Protein AF-A0A7C5FDB7-F1 (afdb_monomer_lite)

pLDDT: mean 92.1, std 6.21, range [68.38, 98.56]

Secondary structure (DSSP, 8-state):
-HHHHHHHHHSPTT-EEEEEES-HHHHHHHHHHHHTSSS-EEEEEES---SS--HHHHHHHHTT---EEEEEE--SPPP--------PPPP--SS-----SS-EE-SS-EEEEEEEEE-SSSSEEEEEEEEE-SSSEEEEEEEEESS-EEEESSPPPS-HHHHHHHHHHHHHHH-

Foldseek 3Di:
DVVVVVVLLVDAAFDKDKDKDLDPVVVVVVVVVQVPDPDKDKDKDKPDDDPDDDPVVVVCVVVVTIMMMMIIGNHDGHPDDPDDFDQFAFAFDLPDQQADQDWADDDFKIKHWDDKAADPVFRWIKIWIWMFGPVDIDIWIWIHHPPGIDTPPHGDDPDPRVSVRSVVVNVSRHD

Sequence (175 aa):
TAFVTQALRALKKGGKLELRTDSDNYYVYALEVFSSLLKAEFTVSKNSYIEVISKYEERWRRMEKDIYTLSLYSLEESKEERIELNFDLDKISLEDIKVPRESIVKSDFFVHFGKRFKSDSKKGFVVECSFGSFTMPEKKIIVANEEKCYYLPSKPVKTRVNQKAHNLIKEVLNG

Radius of gyration: 22.25 Å; chains: 1; bounding box: 53×33×60 Å

Structure (mmCIF, N/CA/C/O backbone):
data_AF-A0A7C5FDB7-F1
#
_entry.id   AF-A0A7C5FDB7-F1
#
loop_
_atom_site.group_PDB
_atom_site.id
_atom_site.type_symbol
_atom_site.label_atom_id
_atom_site.label_alt_id
_atom_site.label_comp_id
_atom_site.label_asym_id
_atom_site.label_entity_id
_atom_site.label_seq_id
_atom_site.pdbx_PDB_ins_code
_atom_site.Cartn_x
_atom_site.Cartn_y
_atom_site.Cartn_z
_atom_site.occupancy
_atom_site.B_iso_or_equiv
_atom_site.auth_seq_id
_atom_site.auth_comp_id
_atom_site.auth_asym_id
_atom_site.auth_atom_id
_atom_site.pdbx_PDB_model_num
ATOM 1 N N . THR A 1 1 ? -1.801 -3.605 -12.343 1.00 70.81 1 THR A N 1
ATOM 2 C CA . THR A 1 1 ? -1.561 -2.247 -12.891 1.00 70.81 1 THR A CA 1
ATOM 3 C C . THR A 1 1 ? -1.696 -1.118 -11.870 1.00 70.81 1 THR A C 1
ATOM 5 O O . THR A 1 1 ? -0.969 -0.145 -12.010 1.00 70.81 1 THR A O 1
ATOM 8 N N . ALA A 1 2 ? -2.538 -1.224 -10.826 1.00 80.12 2 ALA A N 1
ATOM 9 C CA . ALA A 1 2 ? -2.814 -0.131 -9.872 1.00 80.12 2 ALA A CA 1
ATOM 10 C C . ALA A 1 2 ? -1.575 0.620 -9.332 1.00 80.12 2 ALA A C 1
ATOM 12 O O . ALA A 1 2 ? -1.574 1.849 -9.305 1.00 80.12 2 ALA A O 1
ATOM 13 N N . PHE A 1 3 ? -0.514 -0.102 -8.949 1.00 86.56 3 PHE A N 1
ATOM 14 C CA . PHE A 1 3 ? 0.745 0.509 -8.508 1.00 86.56 3 PHE A CA 1
ATOM 15 C C . PHE A 1 3 ? 1.378 1.393 -9.591 1.00 86.56 3 PHE A C 1
ATOM 17 O O . PHE A 1 3 ? 1.672 2.556 -9.337 1.00 86.56 3 PHE A O 1
ATOM 24 N N . VAL A 1 4 ? 1.539 0.864 -10.808 1.00 91.19 4 VAL A N 1
ATOM 25 C CA . VAL A 1 4 ? 2.170 1.576 -11.929 1.00 91.19 4 VAL A CA 1
ATOM 26 C C . VAL A 1 4 ? 1.384 2.836 -12.284 1.00 91.19 4 VAL A C 1
ATOM 28 O O . VAL A 1 4 ? 1.973 3.898 -12.452 1.00 91.19 4 VAL A O 1
ATOM 31 N N . THR A 1 5 ? 0.051 2.761 -12.292 1.00 87.88 5 THR A N 1
ATOM 32 C CA . THR A 1 5 ? -0.807 3.935 -12.501 1.00 87.88 5 THR A CA 1
ATOM 33 C C . THR A 1 5 ? -0.565 5.019 -11.447 1.00 87.88 5 THR A C 1
ATOM 35 O O . THR A 1 5 ? -0.460 6.195 -11.788 1.00 87.88 5 THR A O 1
ATOM 38 N N . GLN A 1 6 ? -0.445 4.649 -10.168 1.00 86.56 6 GLN A N 1
ATOM 39 C CA . GLN A 1 6 ? -0.162 5.615 -9.101 1.00 86.56 6 GLN A CA 1
ATOM 40 C C . GLN A 1 6 ? 1.263 6.173 -9.165 1.00 86.56 6 GLN A C 1
ATOM 42 O O . GLN A 1 6 ? 1.453 7.354 -8.880 1.00 86.56 6 GLN A O 1
ATOM 47 N N . ALA A 1 7 ? 2.242 5.361 -9.570 1.00 91.12 7 ALA A N 1
ATOM 48 C CA . ALA A 1 7 ? 3.615 5.805 -9.770 1.00 91.12 7 ALA A CA 1
ATOM 49 C C . ALA A 1 7 ? 3.702 6.850 -10.892 1.00 91.12 7 ALA A C 1
ATOM 51 O O . ALA A 1 7 ? 4.239 7.930 -10.670 1.00 91.12 7 ALA A O 1
ATOM 52 N N . LEU A 1 8 ? 3.097 6.583 -12.056 1.00 91.44 8 LEU A N 1
ATOM 53 C CA . LEU A 1 8 ? 3.051 7.546 -13.162 1.00 91.44 8 LEU A CA 1
ATOM 54 C C . LEU A 1 8 ? 2.318 8.833 -12.782 1.00 91.44 8 LEU A C 1
ATOM 56 O O . LEU A 1 8 ? 2.779 9.914 -13.135 1.00 91.44 8 LEU A O 1
ATOM 60 N N . ARG A 1 9 ? 1.235 8.730 -11.998 1.00 88.50 9 ARG A N 1
ATOM 61 C CA . ARG A 1 9 ? 0.509 9.901 -11.484 1.00 88.50 9 ARG A CA 1
ATOM 62 C C . ARG A 1 9 ? 1.382 10.807 -10.611 1.00 88.50 9 ARG A C 1
ATOM 64 O O . ARG A 1 9 ? 1.216 12.020 -10.627 1.00 88.50 9 ARG A O 1
ATOM 71 N N . ALA A 1 10 ? 2.272 10.221 -9.811 1.00 89.12 10 ALA A N 1
ATOM 72 C CA . ALA A 1 10 ? 3.156 10.967 -8.916 1.00 89.12 10 ALA A CA 1
ATOM 73 C C . ALA A 1 10 ? 4.352 11.608 -9.644 1.00 89.12 10 ALA A C 1
ATOM 75 O O . ALA A 1 10 ? 4.991 12.511 -9.103 1.00 89.12 10 ALA A O 1
ATOM 76 N N . LEU A 1 11 ? 4.672 11.138 -10.851 1.00 91.50 11 LEU A N 1
ATOM 77 C CA . LEU A 1 11 ? 5.760 11.663 -11.665 1.00 91.50 11 LEU A CA 1
ATOM 78 C C . LEU A 1 11 ? 5.294 12.883 -12.466 1.00 91.50 11 LEU A C 1
ATOM 80 O O . LEU A 1 11 ? 4.198 12.911 -13.022 1.00 91.50 11 LEU A O 1
ATOM 84 N N . LYS A 1 12 ? 6.176 13.880 -12.589 1.00 92.44 12 LYS A N 1
ATOM 85 C CA . LYS A 1 12 ? 6.015 14.948 -13.585 1.00 92.44 12 LYS A CA 1
ATOM 86 C C . LYS A 1 12 ? 6.054 14.347 -14.993 1.00 92.44 12 LYS A C 1
ATOM 88 O O . LYS A 1 12 ? 6.664 13.295 -15.194 1.00 92.44 12 LYS A O 1
ATOM 93 N N . LYS A 1 13 ? 5.488 15.054 -15.974 1.00 93.81 13 LYS A N 1
ATOM 94 C CA . LYS A 1 13 ? 5.634 14.693 -17.390 1.00 93.81 13 LYS A CA 1
ATOM 95 C C . LYS A 1 13 ? 7.122 14.533 -17.747 1.00 93.81 13 LYS A C 1
ATOM 97 O O . LYS A 1 13 ? 7.936 15.388 -17.405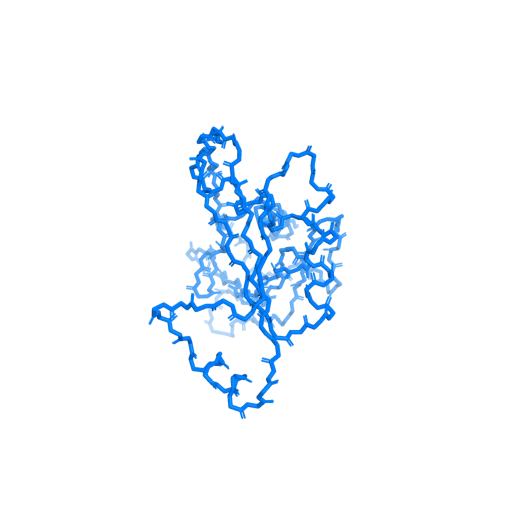 1.00 93.81 13 LYS A O 1
ATOM 102 N N . GLY A 1 14 ? 7.468 13.427 -18.397 1.00 94.12 14 GLY A N 1
ATOM 103 C CA . GLY A 1 14 ? 8.835 13.011 -18.729 1.00 94.12 14 GLY A CA 1
ATOM 104 C C . GLY A 1 14 ? 9.598 12.316 -17.592 1.00 94.12 14 GLY A C 1
ATOM 105 O O . GLY A 1 14 ? 10.665 11.756 -17.830 1.00 94.12 14 GLY A O 1
ATOM 106 N N . GLY A 1 15 ? 9.073 12.313 -16.362 1.00 95.00 15 GLY A N 1
ATOM 107 C CA . GLY A 1 15 ? 9.645 11.545 -15.256 1.00 95.00 15 GLY A CA 1
ATOM 108 C C . GLY A 1 15 ? 9.552 10.041 -15.515 1.00 95.00 15 GLY A C 1
ATOM 109 O O . GLY A 1 15 ? 8.630 9.587 -16.192 1.00 95.00 15 GLY A O 1
ATOM 110 N N . LYS A 1 16 ? 10.489 9.260 -14.964 1.00 95.44 16 LYS A N 1
ATOM 111 C CA . LYS A 1 16 ? 10.555 7.810 -15.187 1.00 95.44 16 LYS A CA 1
ATOM 112 C C . LYS A 1 16 ? 10.364 6.992 -13.914 1.00 95.44 16 LYS A C 1
ATOM 114 O O . LYS A 1 16 ? 10.872 7.348 -12.851 1.00 95.44 16 LYS A O 1
ATOM 119 N N . LEU A 1 17 ? 9.679 5.864 -14.058 1.00 96.00 17 LEU A N 1
ATOM 120 C CA . LEU A 1 17 ? 9.703 4.742 -13.131 1.00 96.00 17 LEU A CA 1
ATOM 121 C C . LEU A 1 17 ? 10.708 3.720 -13.669 1.00 96.00 17 LEU A C 1
ATOM 123 O O . LEU A 1 17 ? 10.505 3.176 -14.752 1.00 96.00 17 LEU A O 1
ATOM 127 N N . GLU A 1 18 ? 11.776 3.456 -12.920 1.00 95.38 18 GLU A N 1
ATOM 128 C CA . GLU A 1 18 ? 12.797 2.479 -13.303 1.00 95.38 18 GLU A CA 1
ATOM 129 C C . GLU A 1 18 ? 12.680 1.210 -12.454 1.00 95.38 18 GLU A C 1
ATOM 131 O O . GLU A 1 18 ? 12.697 1.259 -11.223 1.00 95.38 18 GLU A O 1
ATOM 136 N N . LEU A 1 19 ? 12.562 0.068 -13.128 1.00 94.75 19 LEU A N 1
ATOM 137 C CA . LEU A 1 19 ? 12.592 -1.267 -12.548 1.00 94.75 19 LEU A CA 1
ATOM 138 C C . LEU A 1 19 ? 13.876 -1.968 -12.987 1.00 94.75 19 LEU A C 1
ATOM 140 O O . LEU A 1 19 ? 14.196 -2.001 -14.174 1.00 94.75 19 LEU A O 1
ATOM 144 N N . ARG A 1 20 ? 14.578 -2.580 -12.033 1.00 94.31 20 ARG A N 1
ATOM 145 C CA . ARG A 1 20 ? 15.756 -3.413 -12.289 1.00 94.31 20 ARG A CA 1
ATOM 146 C C . ARG A 1 20 ? 15.565 -4.777 -11.640 1.00 94.31 20 ARG A C 1
ATOM 148 O O . ARG A 1 20 ? 15.175 -4.844 -10.475 1.00 94.31 20 ARG A O 1
ATOM 155 N N . THR A 1 21 ? 15.794 -5.858 -12.381 1.00 95.25 21 THR A N 1
ATOM 156 C CA . THR A 1 21 ? 15.575 -7.225 -11.883 1.00 95.25 21 THR A CA 1
ATOM 157 C C . THR A 1 21 ? 16.513 -8.239 -12.532 1.00 95.25 21 THR A C 1
ATOM 159 O O . THR A 1 21 ? 16.830 -8.119 -13.711 1.00 95.25 21 THR A O 1
ATOM 162 N N . ASP A 1 22 ? 16.934 -9.244 -11.762 1.00 95.06 22 ASP A N 1
ATOM 163 C CA . ASP A 1 22 ? 17.663 -10.433 -12.223 1.00 95.06 22 ASP A CA 1
ATOM 164 C C . ASP A 1 22 ? 16.741 -11.636 -12.513 1.00 95.06 22 ASP A C 1
ATOM 166 O O . ASP A 1 22 ? 17.214 -12.750 -12.728 1.00 95.06 22 ASP A O 1
ATOM 170 N N . SER A 1 23 ? 15.419 -11.444 -12.445 1.00 96.62 23 SER A N 1
ATOM 171 C CA . SER A 1 23 ? 14.423 -12.503 -12.620 1.00 96.62 23 SER A CA 1
ATOM 172 C C . SER A 1 23 ? 13.748 -12.405 -13.982 1.00 96.62 23 SER A C 1
ATOM 174 O O . SER A 1 23 ? 13.030 -11.440 -14.244 1.00 96.62 23 SER A O 1
ATOM 176 N N . ASP A 1 24 ? 13.887 -13.449 -14.803 1.00 96.38 24 ASP A N 1
ATOM 177 C CA . ASP A 1 24 ? 13.212 -13.539 -16.105 1.00 96.38 24 ASP A CA 1
ATOM 178 C C . ASP A 1 24 ? 11.684 -13.479 -15.962 1.00 96.38 24 ASP A C 1
ATOM 180 O O . ASP A 1 24 ? 11.017 -12.735 -16.675 1.00 96.38 24 ASP A O 1
ATOM 184 N N . ASN A 1 25 ? 11.122 -14.194 -14.981 1.00 97.44 25 ASN A N 1
ATOM 185 C CA . ASN A 1 25 ? 9.680 -14.178 -14.718 1.00 97.44 25 ASN A CA 1
ATOM 186 C C . ASN A 1 25 ? 9.186 -12.771 -14.378 1.00 97.44 25 ASN A C 1
ATOM 188 O O . ASN A 1 25 ? 8.132 -12.348 -14.855 1.00 97.44 25 ASN A O 1
ATOM 192 N N . TYR A 1 26 ? 9.939 -12.036 -13.554 1.00 96.06 26 TYR A N 1
ATOM 193 C CA . TYR A 1 26 ? 9.526 -10.691 -13.175 1.00 96.06 26 TYR A CA 1
ATOM 194 C C . TYR A 1 26 ? 9.728 -9.688 -14.312 1.00 96.06 26 TYR A C 1
ATOM 196 O O . TYR A 1 26 ? 8.913 -8.784 -14.478 1.00 96.06 26 TYR A O 1
ATOM 204 N N . TYR A 1 27 ? 10.760 -9.889 -15.133 1.00 97.44 27 TYR A N 1
ATOM 205 C CA . TYR A 1 27 ? 10.973 -9.146 -16.368 1.00 97.44 27 TYR A CA 1
ATOM 206 C C . TYR A 1 27 ? 9.802 -9.317 -17.348 1.00 97.44 27 TYR A C 1
ATOM 208 O O . TYR A 1 27 ? 9.223 -8.316 -17.772 1.00 97.44 27 TYR A O 1
ATOM 216 N N . VAL A 1 28 ? 9.398 -10.557 -17.648 1.00 97.56 28 VAL A N 1
ATOM 217 C CA . VAL A 1 28 ? 8.262 -10.850 -18.542 1.00 97.56 28 VAL A CA 1
ATOM 218 C C . VAL A 1 28 ? 6.969 -10.252 -17.993 1.00 97.56 28 VAL A C 1
ATOM 220 O O . VAL A 1 28 ? 6.279 -9.521 -18.700 1.00 97.56 28 VAL A O 1
ATOM 223 N N . TYR A 1 29 ? 6.686 -10.464 -16.707 1.00 96.62 29 TYR A N 1
ATOM 224 C CA . TYR A 1 29 ? 5.518 -9.870 -16.059 1.00 96.62 29 TYR A CA 1
ATOM 225 C C . TYR A 1 29 ? 5.518 -8.335 -16.149 1.00 96.62 29 TYR A C 1
ATOM 227 O O . TYR A 1 29 ? 4.486 -7.718 -16.411 1.00 96.62 29 TYR A O 1
ATOM 235 N N . ALA A 1 30 ? 6.670 -7.687 -15.956 1.00 96.25 30 ALA A N 1
ATOM 236 C CA . ALA A 1 30 ? 6.768 -6.236 -16.062 1.00 96.25 30 ALA A CA 1
ATOM 237 C C . ALA A 1 30 ? 6.485 -5.738 -17.488 1.00 96.25 30 ALA A C 1
ATOM 239 O O . ALA A 1 30 ? 5.780 -4.739 -17.643 1.00 96.25 30 ALA A O 1
ATOM 240 N N . LEU A 1 31 ? 6.968 -6.446 -18.517 1.00 96.31 31 LEU A N 1
ATOM 241 C CA . LEU A 1 31 ? 6.648 -6.140 -19.914 1.00 96.31 31 LEU A CA 1
ATOM 242 C C . LEU A 1 31 ? 5.148 -6.232 -20.188 1.00 96.31 31 LEU A C 1
ATOM 244 O O . LEU A 1 31 ? 4.596 -5.330 -20.818 1.00 96.31 31 LEU A O 1
ATOM 248 N N . GLU A 1 32 ? 4.481 -7.276 -19.697 1.00 96.06 32 GLU A N 1
ATOM 249 C CA . GLU A 1 32 ? 3.029 -7.436 -19.833 1.00 96.06 32 GLU A CA 1
ATOM 250 C C . GLU A 1 32 ? 2.286 -6.278 -19.161 1.00 96.06 32 GLU A C 1
ATOM 252 O O . GLU A 1 32 ? 1.424 -5.640 -19.771 1.00 96.06 32 GLU A O 1
ATOM 257 N N . VAL A 1 33 ? 2.664 -5.942 -17.923 1.00 95.31 33 VAL A N 1
ATOM 258 C CA . VAL A 1 33 ? 2.057 -4.828 -17.187 1.00 95.31 33 VAL A CA 1
ATOM 259 C C . VAL A 1 33 ? 2.254 -3.510 -17.932 1.00 95.31 33 VAL A C 1
ATOM 261 O O . VAL A 1 33 ? 1.285 -2.765 -18.073 1.00 95.31 33 VAL A O 1
ATOM 264 N N . PHE A 1 34 ? 3.462 -3.209 -18.411 1.00 95.25 34 PHE A N 1
ATOM 265 C CA . PHE A 1 34 ? 3.754 -1.948 -19.102 1.00 95.25 34 PHE A CA 1
ATOM 266 C C . PHE A 1 34 ? 3.042 -1.868 -20.455 1.00 95.25 34 PHE A C 1
ATOM 268 O O . PHE A 1 34 ? 2.462 -0.832 -20.772 1.00 95.25 34 PHE A O 1
ATOM 275 N N . SER A 1 35 ? 2.998 -2.972 -21.202 1.00 94.25 35 SER A N 1
ATOM 276 C CA . SER A 1 35 ? 2.317 -3.057 -22.501 1.00 94.25 35 SER A CA 1
ATOM 277 C C . SER A 1 35 ? 0.792 -2.995 -22.378 1.00 94.25 35 SER A C 1
ATOM 279 O O . SER A 1 35 ? 0.115 -2.609 -23.324 1.00 94.25 35 SER A O 1
ATOM 281 N N . SER A 1 36 ? 0.235 -3.350 -21.215 1.00 93.44 36 SER A N 1
ATOM 282 C CA . SER A 1 36 ? -1.213 -3.283 -20.961 1.00 93.44 36 SER A CA 1
ATOM 283 C C . SER A 1 36 ? -1.741 -1.870 -20.671 1.00 93.44 36 SER A C 1
ATOM 285 O O . SER A 1 36 ? -2.954 -1.666 -20.575 1.00 93.44 36 SER A O 1
ATOM 287 N N . LEU A 1 37 ? -0.856 -0.891 -20.469 1.00 90.81 37 LEU A N 1
ATOM 288 C CA . LEU A 1 37 ? -1.250 0.484 -20.178 1.00 90.81 37 LEU A CA 1
ATOM 289 C C . LEU A 1 37 ? -1.790 1.168 -21.437 1.00 90.81 37 LEU A C 1
ATOM 291 O O . LEU A 1 37 ? -1.209 1.067 -22.511 1.00 90.81 37 LEU A O 1
ATOM 295 N N . LEU A 1 38 ? -2.859 1.953 -21.282 1.00 87.62 38 LEU A N 1
ATOM 296 C CA . LEU A 1 38 ? -3.478 2.682 -22.397 1.00 87.62 38 LEU A CA 1
ATOM 297 C C . LEU A 1 38 ? -2.509 3.660 -23.087 1.00 87.62 38 LEU A C 1
ATOM 299 O O . LEU A 1 38 ? -2.597 3.877 -24.292 1.00 87.62 38 LEU A O 1
ATOM 303 N N . LYS A 1 39 ? -1.612 4.274 -22.309 1.00 87.06 39 LYS A N 1
ATOM 304 C CA . LYS A 1 39 ? -0.547 5.159 -22.782 1.00 87.06 39 LYS A CA 1
ATOM 305 C C . LYS A 1 39 ? 0.743 4.752 -22.096 1.00 87.06 39 LYS A C 1
ATOM 307 O O . LYS A 1 39 ? 0.832 4.826 -20.870 1.00 87.06 39 LYS A O 1
ATOM 312 N N . ALA A 1 40 ? 1.723 4.331 -22.880 1.00 87.50 40 ALA A N 1
ATOM 313 C CA . ALA A 1 40 ? 3.021 3.942 -22.368 1.00 87.50 40 ALA A CA 1
ATOM 314 C C . ALA A 1 40 ? 4.113 4.255 -23.380 1.00 87.50 40 ALA A C 1
ATOM 316 O O . ALA A 1 40 ? 3.993 3.958 -24.565 1.00 87.50 40 ALA A O 1
ATOM 317 N N . GLU A 1 41 ? 5.199 4.807 -22.866 1.00 95.56 41 GLU A N 1
ATOM 318 C CA . GLU A 1 41 ? 6.499 4.805 -23.512 1.00 95.56 41 GLU A CA 1
ATOM 319 C C . GLU A 1 41 ? 7.445 4.173 -22.505 1.00 95.56 41 GLU A C 1
ATOM 321 O O . GLU A 1 41 ? 7.500 4.604 -21.349 1.00 95.56 41 GLU A O 1
ATOM 326 N N . PHE A 1 42 ? 8.145 3.118 -22.903 1.00 96.94 42 PHE A N 1
ATOM 327 C CA . PHE A 1 42 ? 9.140 2.497 -22.049 1.00 96.94 42 PHE A CA 1
ATOM 328 C C . PHE A 1 42 ? 10.323 1.989 -22.856 1.00 96.94 42 PHE A C 1
ATOM 330 O O . PHE A 1 42 ? 10.197 1.622 -24.023 1.00 96.94 42 PHE A O 1
ATOM 337 N N . THR A 1 43 ? 11.479 1.956 -22.209 1.00 97.50 43 THR A N 1
ATOM 338 C CA . THR A 1 43 ? 12.702 1.376 -22.754 1.00 97.50 43 THR A CA 1
ATOM 339 C C . THR A 1 43 ? 13.097 0.155 -21.948 1.00 97.50 43 THR A C 1
ATOM 341 O O . THR A 1 43 ? 12.779 0.029 -20.761 1.00 97.50 43 THR A O 1
ATOM 344 N N . VAL A 1 44 ? 13.791 -0.758 -22.616 1.00 97.19 44 VAL A N 1
ATOM 345 C CA . VAL A 1 44 ? 14.318 -1.973 -22.013 1.00 97.19 44 VAL A CA 1
ATOM 346 C C . VAL A 1 44 ? 15.780 -2.087 -22.386 1.00 97.19 44 VAL A C 1
ATOM 348 O O . VAL A 1 44 ? 16.147 -1.922 -23.549 1.00 97.19 44 VAL A O 1
ATOM 351 N N . SER A 1 45 ? 16.612 -2.401 -21.407 1.00 96.19 45 SER A N 1
ATOM 352 C CA . SER A 1 45 ? 18.007 -2.725 -21.640 1.00 96.19 45 SER A CA 1
ATOM 353 C C . SER A 1 45 ? 18.445 -3.877 -20.746 1.00 96.19 45 SER A C 1
ATOM 355 O O . SER A 1 45 ? 17.861 -4.144 -19.694 1.00 96.19 45 SER A O 1
ATOM 357 N N . LYS A 1 46 ? 19.476 -4.592 -21.185 1.00 95.25 46 LYS A N 1
ATOM 358 C CA . LYS A 1 46 ? 20.025 -5.751 -20.489 1.00 95.25 46 LYS A CA 1
ATOM 359 C C . LYS A 1 46 ? 21.490 -5.489 -20.175 1.00 95.25 46 LYS A C 1
ATOM 361 O O . LYS A 1 46 ? 22.217 -4.989 -21.030 1.00 95.25 46 LYS A O 1
ATOM 366 N N . ASN A 1 47 ? 21.901 -5.798 -18.948 1.00 93.00 47 ASN A N 1
ATOM 367 C CA . ASN A 1 47 ? 23.280 -5.687 -18.464 1.00 93.00 47 ASN A CA 1
ATOM 368 C C . ASN A 1 47 ? 23.903 -4.292 -18.661 1.00 93.00 47 ASN A C 1
ATOM 370 O O . ASN A 1 47 ? 25.114 -4.152 -18.817 1.00 93.00 47 ASN A O 1
ATOM 374 N N . SER A 1 48 ? 23.078 -3.239 -18.639 1.00 88.75 48 SER A N 1
ATOM 375 C CA . SER A 1 48 ? 23.555 -1.864 -18.788 1.00 88.75 48 SER A CA 1
ATOM 376 C C . SER A 1 48 ? 24.354 -1.402 -17.575 1.00 88.75 48 SER A C 1
ATOM 378 O O . SER A 1 48 ? 24.011 -1.696 -16.422 1.00 88.75 48 SER A O 1
ATOM 380 N N . TYR A 1 49 ? 25.407 -0.635 -17.853 1.00 85.56 49 TYR A N 1
ATOM 381 C CA . TYR A 1 49 ? 26.196 0.031 -16.830 1.00 85.56 49 TYR A CA 1
ATOM 382 C C . TYR A 1 49 ? 25.374 1.113 -16.122 1.00 85.56 49 TYR A C 1
ATOM 384 O O . TYR A 1 49 ? 24.615 1.845 -16.755 1.00 85.56 49 TYR A O 1
ATOM 392 N N . ILE A 1 50 ? 25.570 1.217 -14.810 1.00 84.62 50 ILE A N 1
ATOM 393 C CA . ILE A 1 50 ? 25.087 2.316 -13.977 1.00 84.62 50 ILE A CA 1
ATOM 394 C C . ILE A 1 50 ? 26.216 2.715 -13.032 1.00 84.62 50 ILE A C 1
ATOM 396 O O . ILE A 1 50 ? 27.005 1.864 -12.618 1.00 84.62 50 ILE A O 1
ATOM 400 N N . GLU A 1 51 ? 26.283 4.001 -12.706 1.00 84.38 51 GLU A N 1
ATOM 401 C CA . GLU A 1 51 ? 27.325 4.563 -11.843 1.00 84.38 51 GLU A CA 1
ATOM 402 C C . GLU A 1 51 ? 27.171 4.116 -10.383 1.00 84.38 51 GLU A C 1
ATOM 404 O O . GLU A 1 51 ? 28.152 3.802 -9.716 1.00 84.38 51 GLU A O 1
ATOM 409 N N . VAL A 1 52 ? 25.927 4.019 -9.904 1.00 86.06 52 VAL A N 1
ATOM 410 C CA . VAL A 1 52 ? 25.607 3.598 -8.537 1.00 86.06 52 VAL A CA 1
ATOM 411 C C . VAL A 1 52 ? 24.946 2.228 -8.579 1.00 86.06 52 VAL A C 1
ATOM 413 O O . VAL A 1 52 ? 23.820 2.103 -9.049 1.00 86.06 52 VAL A O 1
ATOM 416 N N . ILE A 1 53 ? 25.638 1.205 -8.074 1.00 88.12 53 ILE A N 1
ATOM 417 C CA . ILE A 1 53 ? 25.129 -0.170 -7.996 1.00 88.12 53 ILE A CA 1
ATOM 418 C C . ILE A 1 53 ? 24.676 -0.515 -6.580 1.00 88.12 53 ILE A C 1
ATOM 420 O O . ILE A 1 53 ? 25.316 -0.149 -5.592 1.00 88.12 53 ILE A O 1
ATOM 424 N N . SER A 1 54 ? 23.579 -1.259 -6.468 1.00 88.38 54 SER A N 1
ATOM 425 C CA . SER A 1 54 ? 23.148 -1.796 -5.177 1.00 88.38 54 SER A CA 1
ATOM 426 C C . SER A 1 54 ? 23.980 -3.015 -4.756 1.00 88.38 54 SER A C 1
ATOM 428 O O . SER A 1 54 ? 24.524 -3.745 -5.587 1.00 88.38 54 SER A O 1
ATOM 430 N N . LYS A 1 55 ? 24.002 -3.313 -3.447 1.00 92.25 55 LYS A N 1
ATOM 431 C CA . LYS A 1 55 ? 24.594 -4.554 -2.904 1.00 92.25 55 LYS A CA 1
ATOM 432 C C . LYS A 1 55 ? 24.025 -5.815 -3.575 1.00 92.25 55 LYS A C 1
ATOM 434 O O . LYS A 1 55 ? 24.737 -6.802 -3.752 1.00 92.25 55 LYS A O 1
ATOM 439 N N . TYR A 1 56 ? 22.734 -5.801 -3.914 1.00 89.81 56 TYR A N 1
ATOM 440 C CA . TYR A 1 56 ? 22.078 -6.924 -4.584 1.00 89.81 56 TYR A CA 1
ATOM 441 C C . TYR A 1 56 ? 22.561 -7.078 -6.024 1.00 89.81 56 TYR A C 1
ATOM 443 O O . TYR A 1 56 ? 22.902 -8.185 -6.425 1.00 89.81 56 TYR A O 1
ATOM 451 N N . GLU A 1 57 ? 22.681 -5.983 -6.769 1.00 87.88 57 GLU A N 1
ATOM 452 C CA . GLU A 1 57 ? 23.184 -6.025 -8.143 1.00 87.88 57 GLU A CA 1
ATOM 453 C C . GLU A 1 57 ? 24.647 -6.434 -8.226 1.00 87.88 57 GLU A C 1
ATOM 455 O O . GLU A 1 57 ? 25.011 -7.202 -9.112 1.00 87.88 57 GLU A O 1
ATOM 460 N N . GLU A 1 58 ? 25.487 -5.980 -7.295 1.00 92.00 58 GLU A N 1
ATOM 461 C CA . GLU A 1 58 ? 26.871 -6.447 -7.221 1.00 92.00 58 GLU A CA 1
ATOM 462 C C . GLU A 1 58 ? 26.920 -7.973 -7.047 1.00 92.00 58 GLU A C 1
ATOM 464 O O . GLU A 1 58 ? 27.665 -8.667 -7.741 1.00 92.00 58 GLU A O 1
ATOM 469 N N . ARG A 1 59 ? 26.068 -8.518 -6.170 1.00 92.50 59 ARG A N 1
ATOM 470 C CA . ARG A 1 59 ? 25.928 -9.965 -5.989 1.00 92.50 59 ARG A CA 1
ATOM 471 C C . ARG A 1 59 ? 25.440 -10.655 -7.264 1.00 92.50 59 ARG A C 1
ATOM 473 O O . ARG A 1 59 ? 26.005 -11.681 -7.625 1.00 92.50 59 ARG A O 1
ATOM 480 N N . TRP A 1 60 ? 24.419 -10.125 -7.934 1.00 92.94 60 TRP A N 1
ATOM 481 C CA . TRP A 1 60 ? 23.895 -10.703 -9.177 1.00 92.94 60 TRP A CA 1
ATOM 482 C C . TRP A 1 60 ? 24.957 -10.742 -10.276 1.00 92.94 60 TRP A C 1
ATOM 484 O O . TRP A 1 60 ? 25.110 -11.773 -10.924 1.00 92.94 60 TRP A O 1
ATOM 494 N N . ARG A 1 61 ? 25.767 -9.684 -10.406 1.00 89.94 61 ARG A N 1
ATOM 495 C CA . ARG A 1 61 ? 26.900 -9.643 -11.343 1.00 89.94 61 ARG A CA 1
ATOM 496 C C . ARG A 1 61 ? 27.958 -10.698 -11.032 1.00 89.94 61 ARG A C 1
ATOM 498 O O . ARG A 1 61 ? 28.416 -11.369 -11.946 1.00 89.94 61 ARG A O 1
ATOM 505 N N . ARG A 1 62 ? 28.324 -10.885 -9.757 1.00 93.38 62 ARG A N 1
ATOM 506 C CA . ARG A 1 62 ? 29.263 -11.951 -9.341 1.00 93.38 62 ARG A CA 1
ATOM 507 C C . ARG A 1 62 ? 28.724 -13.357 -9.609 1.00 93.38 62 ARG A C 1
ATOM 509 O O . ARG A 1 62 ? 29.505 -14.284 -9.755 1.00 93.38 62 ARG A O 1
ATOM 516 N N . MET A 1 63 ? 27.403 -13.510 -9.628 1.00 94.06 63 MET A N 1
ATOM 517 C CA . MET A 1 63 ? 26.721 -14.751 -9.997 1.00 94.06 63 MET A CA 1
ATOM 518 C C . MET A 1 63 ? 26.517 -14.888 -11.512 1.00 94.06 63 MET A C 1
ATOM 520 O O . MET A 1 63 ? 25.801 -15.794 -11.926 1.00 94.06 63 MET A O 1
ATOM 524 N N . GLU A 1 64 ? 27.077 -13.971 -12.309 1.00 92.56 64 GLU A N 1
ATOM 525 C CA . GLU A 1 64 ? 26.939 -13.933 -13.769 1.00 92.56 64 GLU A CA 1
ATOM 526 C C . GLU A 1 64 ? 25.474 -13.932 -14.225 1.00 92.56 64 GLU A C 1
ATOM 528 O O . GLU A 1 64 ? 25.123 -14.440 -15.288 1.00 92.56 64 GLU A O 1
ATOM 533 N N . LYS A 1 65 ? 24.595 -13.352 -13.401 1.00 94.19 65 LYS A N 1
ATOM 534 C CA . LYS A 1 65 ? 23.191 -13.203 -13.753 1.00 94.19 65 LYS A CA 1
ATOM 535 C C . LYS A 1 65 ? 22.995 -12.053 -14.717 1.00 94.19 65 LYS A C 1
ATOM 537 O O . LYS A 1 65 ? 23.590 -10.982 -14.579 1.00 94.19 65 LYS A O 1
ATOM 542 N N . ASP A 1 66 ? 22.037 -12.261 -15.600 1.00 95.38 66 ASP A N 1
ATOM 543 C CA . ASP A 1 66 ? 21.465 -11.206 -16.405 1.00 95.38 66 ASP A CA 1
ATOM 544 C C . ASP A 1 66 ? 20.632 -10.248 -15.551 1.00 95.38 66 ASP A C 1
ATOM 546 O O . ASP A 1 66 ? 19.850 -10.668 -14.703 1.00 95.38 66 ASP A O 1
ATOM 550 N N . ILE A 1 67 ? 20.799 -8.947 -15.784 1.00 95.56 67 ILE A N 1
ATOM 551 C CA . ILE A 1 67 ? 20.054 -7.883 -15.111 1.00 95.56 67 ILE A CA 1
ATOM 552 C C . ILE A 1 67 ? 19.309 -7.075 -16.168 1.00 95.56 67 ILE A C 1
ATOM 554 O O . ILE A 1 67 ? 19.911 -6.408 -17.016 1.00 95.56 67 ILE A O 1
ATOM 558 N N . TYR A 1 68 ? 17.987 -7.095 -16.082 1.00 96.75 68 TYR A N 1
ATOM 559 C CA . TYR A 1 68 ? 17.090 -6.343 -16.946 1.00 96.75 68 TYR A CA 1
ATOM 560 C C . TYR A 1 68 ? 16.756 -5.001 -16.311 1.00 96.75 68 TYR A C 1
ATOM 562 O O . TYR A 1 68 ? 16.467 -4.916 -15.118 1.00 96.75 68 TYR A O 1
ATOM 570 N N . THR A 1 69 ? 16.776 -3.952 -17.122 1.00 96.38 69 THR A N 1
ATOM 571 C CA . THR A 1 69 ? 16.349 -2.601 -16.762 1.00 96.38 69 THR A CA 1
ATOM 572 C C . THR A 1 69 ? 15.155 -2.237 -17.622 1.00 96.38 69 THR A C 1
ATOM 574 O O . THR A 1 69 ? 15.245 -2.298 -18.846 1.00 96.38 69 THR A O 1
ATOM 577 N N . LEU A 1 70 ? 14.052 -1.843 -16.997 1.00 97.25 70 LEU A N 1
ATOM 578 C CA . LEU A 1 70 ? 12.862 -1.339 -17.670 1.00 97.25 70 LEU A CA 1
ATOM 579 C C . LEU A 1 70 ? 12.585 0.072 -17.154 1.00 97.25 70 LEU A C 1
ATOM 581 O O . LEU A 1 70 ? 12.432 0.266 -15.949 1.00 97.25 70 LEU A O 1
ATOM 585 N N . SER A 1 71 ? 12.523 1.053 -18.049 1.00 96.94 71 SER A N 1
ATOM 586 C CA . SER A 1 71 ? 12.200 2.443 -17.708 1.00 96.94 71 SER A CA 1
ATOM 587 C C . SER A 1 71 ? 10.885 2.832 -18.353 1.00 96.94 71 SER A C 1
ATOM 589 O O . SER A 1 71 ? 10.821 2.898 -19.573 1.00 96.94 71 SER A O 1
ATOM 591 N N . LEU A 1 72 ? 9.856 3.101 -17.555 1.00 97.19 72 LEU A N 1
ATOM 592 C CA . LEU A 1 72 ? 8.554 3.581 -18.017 1.00 97.19 72 LEU A CA 1
ATOM 593 C C . LEU A 1 72 ? 8.450 5.092 -17.798 1.00 97.19 72 LEU A C 1
ATOM 595 O O . LEU A 1 72 ? 8.689 5.570 -16.689 1.00 97.19 72 LEU A O 1
ATOM 599 N N . TYR A 1 73 ? 8.064 5.834 -18.830 1.00 96.31 73 TYR A N 1
ATOM 600 C CA . TYR A 1 73 ? 8.004 7.293 -18.808 1.00 96.31 73 TYR A CA 1
ATOM 601 C C . TYR A 1 73 ? 6.572 7.794 -18.604 1.00 96.31 73 TYR A C 1
ATOM 603 O O . TYR A 1 73 ? 5.617 7.299 -19.206 1.00 96.31 73 TYR A O 1
ATOM 611 N N . SER A 1 74 ? 6.419 8.808 -17.753 1.00 94.38 74 SER A N 1
ATOM 612 C CA . SER A 1 74 ? 5.155 9.517 -17.573 1.00 94.38 74 SER A CA 1
ATOM 613 C C . SER A 1 74 ? 4.921 10.456 -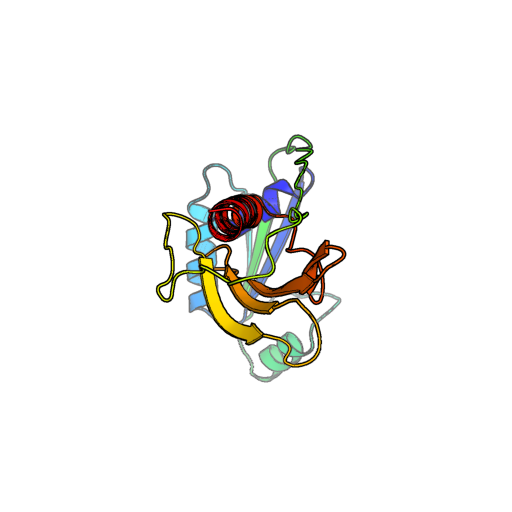18.752 1.00 94.38 74 SER A C 1
ATOM 615 O O . SER A 1 74 ? 5.639 11.438 -18.933 1.00 94.38 74 SER A O 1
ATOM 617 N N . LEU A 1 75 ? 3.918 10.157 -19.574 1.00 92.94 75 LEU A N 1
ATOM 618 C CA . LEU A 1 75 ? 3.628 10.915 -20.797 1.00 92.94 75 LEU A CA 1
ATOM 619 C C . LEU A 1 75 ? 2.741 12.139 -20.563 1.00 92.94 75 LEU A C 1
ATOM 621 O O . LEU A 1 75 ? 2.635 13.017 -21.425 1.00 92.94 75 LEU A O 1
ATOM 625 N N . GLU A 1 76 ? 2.102 12.209 -19.401 1.00 89.75 76 GLU A N 1
ATOM 626 C CA . GLU A 1 76 ? 1.058 13.180 -19.111 1.00 89.75 76 GLU A CA 1
ATOM 627 C C . GLU A 1 76 ? 1.352 13.930 -17.822 1.00 89.75 76 GLU A C 1
ATOM 629 O O . GLU A 1 76 ? 1.942 13.406 -16.878 1.00 89.75 76 GLU A O 1
ATOM 634 N N . GLU A 1 77 ? 0.914 15.183 -17.781 1.00 88.69 77 GLU A N 1
ATOM 635 C CA . GLU A 1 77 ? 0.885 15.930 -16.537 1.00 88.69 77 GLU A CA 1
ATOM 636 C C . GLU A 1 77 ? -0.367 15.528 -15.761 1.00 88.69 77 GLU A C 1
ATOM 638 O O . GLU A 1 77 ? -1.499 15.713 -16.215 1.00 88.69 77 GLU A O 1
ATOM 643 N N . SER A 1 78 ? -0.159 14.933 -14.592 1.00 82.94 78 SER A N 1
ATOM 644 C CA . SER A 1 78 ? -1.263 14.595 -13.705 1.00 82.94 78 SER A CA 1
ATOM 645 C C . SER A 1 78 ? -1.710 15.839 -12.956 1.00 82.94 78 SER A C 1
ATOM 647 O O . SER A 1 78 ? -0.893 16.549 -12.373 1.00 82.94 78 SER A O 1
ATOM 649 N N . LYS A 1 79 ? -3.022 16.095 -12.943 1.00 80.50 79 LYS A N 1
ATOM 650 C CA . LYS A 1 79 ? -3.585 17.166 -12.117 1.00 80.50 79 LYS A CA 1
ATOM 651 C C . LYS A 1 79 ? -3.246 16.895 -10.653 1.00 80.50 79 LYS A C 1
ATOM 653 O O . LYS A 1 79 ? -3.417 15.768 -10.182 1.00 80.50 79 LYS A O 1
ATOM 658 N N . GLU A 1 80 ? -2.812 17.930 -9.934 1.00 73.00 80 GLU A N 1
ATOM 659 C CA . GLU A 1 80 ? -2.695 17.849 -8.482 1.00 73.00 80 GLU A CA 1
ATOM 660 C C . GLU A 1 80 ? -4.059 17.496 -7.893 1.00 73.00 80 GLU A C 1
ATOM 662 O O . GLU A 1 80 ? -5.018 18.265 -7.953 1.00 73.00 80 GLU A O 1
ATOM 667 N N . GLU A 1 81 ? -4.146 16.303 -7.322 1.00 70.75 81 GLU A N 1
ATOM 668 C CA . GLU A 1 81 ? -5.346 15.845 -6.653 1.00 70.75 81 GLU A CA 1
ATOM 669 C C . GLU A 1 81 ? -5.145 16.022 -5.150 1.00 70.75 81 GLU A C 1
ATOM 671 O O . GLU A 1 81 ? -4.488 15.208 -4.491 1.00 70.75 81 GLU A O 1
ATOM 676 N N . ARG A 1 82 ? -5.689 17.111 -4.597 1.00 68.38 82 ARG A N 1
ATOM 677 C CA . ARG A 1 82 ? -5.759 17.299 -3.145 1.00 68.38 82 ARG A CA 1
ATOM 678 C C . ARG A 1 82 ? -6.861 16.404 -2.602 1.00 68.38 82 ARG A C 1
ATOM 680 O O . ARG A 1 82 ? -8.040 16.725 -2.689 1.00 68.38 82 ARG A O 1
ATOM 687 N N . ILE A 1 83 ? -6.464 15.252 -2.079 1.00 72.38 83 ILE A N 1
ATOM 688 C CA . ILE A 1 83 ? -7.384 14.336 -1.414 1.00 72.38 83 ILE A CA 1
ATOM 689 C C . ILE A 1 83 ? -7.312 14.622 0.086 1.00 72.38 83 ILE A C 1
ATOM 691 O O . ILE A 1 83 ? -6.317 14.301 0.742 1.00 72.38 83 ILE A O 1
ATOM 695 N N . GLU A 1 84 ? -8.367 15.219 0.632 1.00 82.62 84 GLU A N 1
ATOM 696 C CA . GLU A 1 84 ? -8.529 15.366 2.076 1.00 82.62 84 GLU A CA 1
ATOM 697 C C . GLU A 1 84 ? -8.974 14.028 2.669 1.00 82.62 84 GLU A C 1
ATOM 699 O O . GLU A 1 84 ? -10.108 13.589 2.498 1.00 82.62 84 GLU A O 1
ATOM 704 N N . LEU A 1 85 ? -8.036 13.344 3.325 1.00 91.62 85 LEU A N 1
ATOM 705 C CA . LEU A 1 85 ? -8.285 12.087 4.025 1.00 91.62 85 LEU A CA 1
ATOM 706 C C . LEU A 1 85 ? -8.172 12.309 5.530 1.00 91.62 85 LEU A C 1
ATOM 708 O O . LEU A 1 85 ? -7.152 12.824 6.009 1.00 91.62 85 LEU A O 1
ATOM 712 N N . ASN A 1 86 ? -9.206 11.891 6.259 1.00 93.25 86 ASN A N 1
ATOM 713 C CA . ASN A 1 86 ? -9.307 12.007 7.705 1.00 93.25 86 ASN A CA 1
ATOM 714 C C . ASN A 1 86 ? -9.486 10.620 8.333 1.00 93.25 86 ASN A C 1
ATOM 716 O O . ASN A 1 86 ? -10.347 9.845 7.927 1.00 93.25 86 ASN A O 1
ATOM 720 N N . PHE A 1 87 ? -8.665 10.345 9.341 1.00 96.38 87 PHE A N 1
ATOM 721 C CA . PHE A 1 87 ? -8.636 9.085 10.073 1.00 96.38 87 PHE A CA 1
ATOM 722 C C . PHE A 1 87 ? -8.837 9.276 11.581 1.00 96.38 87 PHE A C 1
ATOM 724 O O . PHE A 1 87 ? -8.296 8.515 12.386 1.00 96.38 87 PHE A O 1
ATOM 731 N N . ASP A 1 88 ? -9.550 10.328 11.970 1.00 96.38 88 ASP A N 1
ATOM 732 C CA . ASP A 1 88 ? -9.998 10.528 13.342 1.00 96.38 88 ASP A CA 1
ATOM 733 C C . ASP A 1 88 ? -11.221 9.658 13.644 1.00 96.38 88 ASP A C 1
ATOM 735 O O . ASP A 1 88 ? -12.200 9.621 12.895 1.00 96.38 88 ASP A O 1
ATOM 739 N N . LEU A 1 89 ? -11.134 8.932 14.756 1.00 95.38 89 LEU A N 1
ATOM 740 C CA . LEU A 1 89 ? -12.239 8.152 15.294 1.00 95.38 89 LEU A CA 1
ATOM 741 C C . LEU A 1 89 ? -13.064 9.030 16.231 1.00 95.38 89 LEU A C 1
ATOM 743 O O . LEU A 1 89 ? -12.521 9.862 16.960 1.00 95.38 89 LEU A O 1
ATOM 747 N N . ASP A 1 90 ? -14.375 8.816 16.218 1.00 93.31 90 ASP A N 1
ATOM 748 C CA . ASP A 1 90 ? -15.272 9.496 17.145 1.00 93.31 90 ASP A CA 1
ATOM 749 C C . ASP A 1 90 ? -15.098 8.920 18.555 1.00 93.31 90 ASP A C 1
ATOM 751 O O . ASP A 1 90 ? -14.578 7.816 18.748 1.00 93.31 90 ASP A O 1
ATOM 755 N N . LYS A 1 91 ? -15.540 9.662 19.570 1.00 90.19 91 LYS A N 1
ATOM 756 C CA . LYS A 1 91 ? -15.654 9.107 20.918 1.00 90.19 91 LYS A CA 1
ATOM 757 C C . LYS A 1 91 ? -16.780 8.070 20.925 1.00 90.19 91 LYS A C 1
ATOM 759 O O . LYS A 1 91 ? -17.878 8.366 20.472 1.00 90.19 91 LYS A O 1
ATOM 764 N N . ILE A 1 92 ? -16.508 6.888 21.468 1.00 88.81 92 ILE A N 1
ATOM 765 C CA . ILE A 1 92 ? -17.436 5.748 21.468 1.00 88.81 92 ILE A CA 1
ATOM 766 C C . ILE A 1 92 ? -17.756 5.284 22.889 1.00 88.81 92 ILE A C 1
ATOM 768 O O . ILE A 1 92 ? -17.020 5.595 23.829 1.00 88.81 92 ILE A O 1
ATOM 772 N N . SER A 1 93 ? -18.857 4.542 23.047 1.00 84.94 93 SER A N 1
ATOM 773 C CA . SER A 1 93 ? -19.205 3.929 24.334 1.00 84.94 93 SER A CA 1
ATOM 774 C C . SER A 1 93 ? -18.123 2.938 24.774 1.00 84.94 93 SER A C 1
ATOM 776 O O . SER A 1 93 ? -17.558 2.205 23.964 1.00 84.94 93 SER A O 1
ATOM 778 N N . LEU A 1 94 ? -17.834 2.920 26.075 1.00 85.56 94 LEU A N 1
ATOM 779 C CA . LEU A 1 94 ? -16.799 2.072 26.681 1.00 85.56 94 LEU A CA 1
ATOM 780 C C . LEU A 1 94 ? -17.379 0.848 27.395 1.00 85.56 94 LEU A C 1
ATOM 782 O O . LEU A 1 94 ? -16.637 0.103 28.037 1.00 85.56 94 LEU A O 1
ATOM 786 N N . GLU A 1 95 ? -18.699 0.674 27.334 1.00 76.88 95 GLU A N 1
ATOM 787 C CA . GLU A 1 95 ? -19.408 -0.377 28.057 1.00 76.88 95 GLU A CA 1
ATOM 788 C C . GLU A 1 95 ? -19.092 -1.744 27.462 1.00 76.88 95 GLU A C 1
ATOM 790 O O . GLU A 1 95 ? -18.595 -2.587 28.206 1.00 76.88 95 GLU A O 1
ATOM 795 N N . ASP A 1 96 ? -19.249 -1.919 26.142 1.00 73.00 96 ASP A N 1
ATOM 796 C CA . ASP A 1 96 ? -18.886 -3.141 25.416 1.00 73.00 96 ASP A CA 1
ATOM 797 C C . ASP A 1 96 ? -18.481 -2.877 23.959 1.00 73.00 96 ASP A C 1
ATOM 799 O O . ASP A 1 96 ? -19.078 -2.058 23.261 1.00 73.00 96 ASP A O 1
ATOM 803 N N . ILE A 1 97 ? -17.483 -3.626 23.475 1.00 80.25 97 ILE A N 1
ATOM 804 C CA . ILE A 1 97 ? -17.027 -3.559 22.083 1.00 80.25 97 ILE A CA 1
ATOM 805 C C . ILE A 1 97 ? -17.806 -4.547 21.198 1.00 80.25 97 ILE A C 1
ATOM 807 O O . ILE A 1 97 ? -17.562 -5.757 21.211 1.00 80.25 97 ILE A O 1
ATOM 811 N N . LYS A 1 98 ? -18.720 -4.033 20.372 1.00 85.88 98 LYS A N 1
ATOM 812 C CA . LYS A 1 98 ? -19.543 -4.836 19.449 1.00 85.88 98 LYS A CA 1
ATOM 813 C C . LYS A 1 98 ? -18.927 -4.944 18.053 1.00 85.88 98 LYS A C 1
ATOM 815 O O . LYS A 1 98 ? -19.525 -4.576 17.053 1.00 85.88 98 LYS A O 1
ATOM 820 N N . VAL A 1 99 ? -17.714 -5.487 17.971 1.00 92.12 99 VAL A N 1
ATOM 821 C CA . VAL A 1 99 ? -17.046 -5.717 16.676 1.00 92.12 99 VAL A CA 1
ATOM 822 C C . VAL A 1 99 ? -17.212 -7.168 16.200 1.00 92.12 99 VAL A C 1
ATOM 824 O O . VAL A 1 99 ? -17.036 -8.097 17.005 1.00 92.12 99 VAL A O 1
ATOM 827 N N . PRO A 1 100 ? -17.487 -7.403 14.903 1.00 94.38 100 PRO A N 1
ATOM 828 C CA . PRO A 1 100 ? -17.715 -8.736 14.353 1.00 94.38 100 PRO A CA 1
ATOM 829 C C . PRO A 1 100 ? -16.478 -9.630 14.487 1.00 94.38 100 PRO A C 1
ATOM 831 O O . PRO A 1 100 ? -15.342 -9.157 14.559 1.00 94.38 100 PRO A O 1
ATOM 834 N N . ARG A 1 101 ? -16.701 -10.947 14.562 1.00 92.88 101 ARG A N 1
ATOM 835 C CA . ARG A 1 101 ? -15.617 -11.948 14.591 1.00 92.88 101 ARG A CA 1
ATOM 836 C C . ARG A 1 101 ? -15.089 -12.270 13.197 1.00 92.88 101 ARG A C 1
ATOM 838 O O . ARG A 1 101 ? -13.902 -12.537 13.046 1.00 92.88 101 ARG A O 1
ATOM 845 N N . GLU A 1 102 ? -15.969 -12.247 12.206 1.00 96.56 102 GLU A N 1
ATOM 846 C CA . GLU A 1 102 ? -15.611 -12.492 10.815 1.00 96.56 102 GLU A CA 1
ATOM 847 C C . GLU A 1 102 ? -15.112 -11.216 10.138 1.00 96.56 102 GLU A C 1
ATOM 849 O O . GLU A 1 102 ? -15.444 -10.095 10.532 1.00 96.56 102 GLU A O 1
ATOM 854 N N . SER A 1 103 ? -14.292 -11.400 9.107 1.00 97.69 103 SER A N 1
ATOM 855 C CA . SER A 1 103 ? -13.822 -10.303 8.269 1.00 97.69 103 SER A CA 1
ATOM 856 C C . SER A 1 103 ? -14.964 -9.761 7.420 1.00 97.69 103 SER A C 1
ATOM 858 O O . SER A 1 103 ? -15.639 -10.514 6.721 1.00 97.69 103 SER A O 1
ATOM 860 N N . ILE A 1 104 ? -15.124 -8.441 7.397 1.00 98.19 104 ILE A N 1
ATOM 861 C CA . ILE A 1 104 ? -15.987 -7.783 6.421 1.00 98.19 104 ILE A CA 1
ATOM 862 C C . ILE A 1 104 ? -15.158 -7.570 5.156 1.00 98.19 104 ILE A C 1
ATOM 864 O O . ILE A 1 104 ? -14.246 -6.742 5.136 1.00 98.19 104 ILE A O 1
ATOM 868 N N . VAL A 1 105 ? -15.463 -8.326 4.104 1.00 98.06 105 VAL A N 1
ATOM 869 C CA . VAL A 1 105 ? -14.765 -8.265 2.814 1.00 98.06 105 VAL A CA 1
ATOM 870 C C . VAL A 1 105 ? -15.616 -7.484 1.812 1.00 98.06 105 VAL A C 1
ATOM 872 O O . VAL A 1 105 ? -16.812 -7.731 1.664 1.00 98.06 105 VAL A O 1
ATOM 875 N N . LYS A 1 106 ? -15.004 -6.509 1.140 1.00 97.50 106 LYS A N 1
ATOM 876 C CA . LYS A 1 106 ? -15.589 -5.714 0.051 1.00 97.50 106 LYS A CA 1
ATOM 877 C C . LYS A 1 106 ? -14.784 -5.949 -1.230 1.00 97.50 106 LYS A C 1
ATOM 879 O O . LYS A 1 106 ? -13.820 -6.706 -1.236 1.00 97.50 106 LYS A O 1
ATOM 884 N N . SER A 1 107 ? -15.180 -5.310 -2.329 1.00 94.69 107 SER A N 1
ATOM 885 C CA . SER A 1 107 ? -14.564 -5.516 -3.647 1.00 94.69 107 SER A CA 1
ATOM 886 C C . SER A 1 107 ? -13.074 -5.160 -3.708 1.00 94.69 107 SER A C 1
ATOM 888 O O . SER A 1 107 ? -12.319 -5.822 -4.409 1.00 94.69 107 SER A O 1
ATOM 890 N N . ASP A 1 108 ? -12.649 -4.109 -3.003 1.00 93.81 108 ASP A N 1
ATOM 891 C CA . ASP A 1 108 ? -11.289 -3.550 -3.072 1.00 93.81 108 ASP A CA 1
ATOM 892 C C . ASP A 1 108 ? -10.596 -3.417 -1.704 1.00 93.81 108 ASP A C 1
ATOM 894 O O . ASP A 1 108 ? -9.439 -2.996 -1.640 1.00 93.81 108 ASP A O 1
ATOM 898 N N . PHE A 1 109 ? -11.273 -3.781 -0.610 1.00 97.56 109 PHE A N 1
ATOM 899 C CA . PHE A 1 109 ? -10.722 -3.739 0.744 1.00 97.56 109 PHE A CA 1
ATOM 900 C C . PHE A 1 109 ? -11.404 -4.727 1.686 1.00 97.56 109 PHE A C 1
ATOM 902 O O . PHE A 1 109 ? -12.460 -5.282 1.381 1.00 97.56 109 PHE A O 1
ATOM 909 N N . PHE A 1 110 ? -10.829 -4.892 2.870 1.00 98.44 110 PHE A N 1
ATOM 910 C CA . PHE A 1 110 ? -11.460 -5.609 3.971 1.00 98.44 110 PHE A CA 1
ATOM 911 C C . PHE A 1 110 ? -11.241 -4.892 5.306 1.00 98.44 110 PHE A C 1
ATOM 913 O O . PHE A 1 110 ? -10.398 -3.996 5.417 1.00 98.44 110 PHE A O 1
ATOM 920 N N . VAL A 1 111 ? -12.001 -5.309 6.318 1.00 98.56 111 VAL A N 1
ATOM 921 C CA . VAL A 1 111 ? -11.799 -4.971 7.731 1.00 98.56 111 VAL A CA 1
ATOM 922 C C . VAL A 1 111 ? -11.940 -6.247 8.555 1.00 98.56 111 VAL A C 1
ATOM 924 O O . VAL A 1 111 ? -12.935 -6.960 8.446 1.00 98.56 111 VAL A O 1
ATOM 927 N N . HIS A 1 112 ? -10.953 -6.532 9.395 1.00 98.38 112 HIS A N 1
ATOM 928 C CA . HIS A 1 112 ? -10.939 -7.661 10.312 1.00 98.38 112 HIS A CA 1
ATOM 929 C C . HIS A 1 112 ? -10.577 -7.187 11.721 1.00 98.38 112 HIS A C 1
ATOM 931 O O . HIS A 1 112 ? -9.517 -6.591 11.928 1.00 98.38 112 HIS A O 1
ATOM 937 N N . PHE A 1 113 ? -11.442 -7.477 12.693 1.00 97.88 113 PHE A N 1
ATOM 938 C CA . PHE A 1 113 ? -11.198 -7.197 14.107 1.00 97.88 113 PHE A CA 1
ATOM 939 C C . PHE A 1 113 ? -10.679 -8.454 14.803 1.00 97.88 113 PHE A C 1
ATOM 941 O O . PHE A 1 113 ? -11.398 -9.442 14.960 1.00 97.88 113 PHE A O 1
ATOM 948 N N . GLY A 1 114 ? -9.421 -8.397 15.228 1.00 95.94 114 GLY A N 1
ATOM 949 C CA . GLY A 1 114 ? -8.719 -9.497 15.871 1.00 95.94 11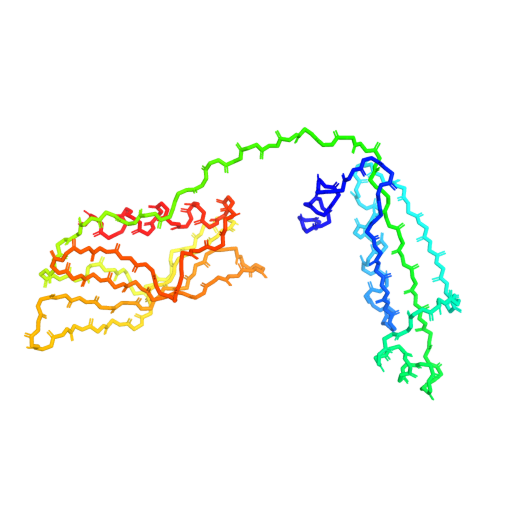4 GLY A CA 1
ATOM 950 C C . GLY A 1 114 ? -8.975 -9.558 17.376 1.00 95.94 114 GLY A C 1
ATOM 951 O O . GLY A 1 114 ? -10.113 -9.579 17.857 1.00 95.94 114 GLY A O 1
ATOM 952 N N . LYS A 1 115 ? -7.884 -9.627 18.143 1.00 95.12 115 LYS A N 1
ATOM 953 C CA . LYS A 1 115 ? -7.941 -9.720 19.604 1.00 95.12 115 LYS A CA 1
ATOM 954 C C . LYS A 1 115 ? -8.555 -8.462 20.208 1.00 95.12 115 LYS A C 1
ATOM 956 O O . LYS A 1 115 ? -8.271 -7.351 19.766 1.00 95.12 115 LYS A O 1
ATOM 961 N N . ARG A 1 116 ? -9.378 -8.669 21.234 1.00 92.88 116 ARG A N 1
ATOM 962 C CA . ARG A 1 116 ? -10.058 -7.631 22.010 1.00 92.88 116 ARG A CA 1
ATOM 963 C C . ARG A 1 116 ? -9.546 -7.723 23.438 1.00 92.88 116 ARG A C 1
ATOM 965 O O . ARG A 1 116 ? -9.466 -8.821 23.983 1.00 92.88 116 ARG A O 1
ATOM 972 N N . PHE A 1 117 ? -9.236 -6.587 24.029 1.00 91.31 117 PHE A N 1
ATOM 973 C CA . PHE A 1 117 ? -8.795 -6.477 25.408 1.00 91.31 117 PHE A CA 1
ATOM 974 C C . PHE A 1 117 ? -9.630 -5.399 26.086 1.00 91.31 117 PHE A C 1
ATOM 976 O O . PHE A 1 117 ? -9.889 -4.351 25.494 1.00 91.31 117 PHE A O 1
ATOM 983 N N . LYS A 1 118 ? -10.044 -5.649 27.323 1.00 89.12 118 LYS A N 1
ATOM 984 C CA . LYS A 1 118 ? -10.705 -4.671 28.188 1.00 89.12 118 LYS A CA 1
ATOM 985 C C . LYS A 1 118 ? -9.768 -4.403 29.359 1.00 89.12 118 LYS A C 1
ATOM 987 O O . LYS A 1 118 ? -9.008 -5.290 29.742 1.00 89.12 118 LYS A O 1
ATOM 992 N N . SER A 1 119 ? -9.755 -3.178 29.868 1.00 81.44 119 SER A N 1
ATOM 993 C CA . SER A 1 119 ? -8.986 -2.889 31.077 1.00 81.44 119 SER A CA 1
ATOM 994 C C . SER A 1 119 ? -9.802 -3.287 32.305 1.00 81.44 119 SER A C 1
ATOM 996 O O . SER A 1 119 ? -10.965 -2.912 32.421 1.00 81.44 119 SER A O 1
ATOM 998 N N . ASP A 1 120 ? -9.179 -4.030 33.220 1.00 79.00 120 ASP A N 1
ATOM 999 C CA . ASP A 1 120 ? -9.812 -4.434 34.482 1.00 79.00 120 ASP A CA 1
ATOM 1000 C C . ASP A 1 120 ? -9.885 -3.281 35.497 1.00 79.00 120 ASP A C 1
ATOM 1002 O O . ASP A 1 120 ? -10.699 -3.302 36.415 1.00 79.00 120 ASP A O 1
ATOM 1006 N N . SER A 1 121 ? -9.032 -2.261 35.342 1.00 79.12 121 SER A N 1
ATOM 1007 C CA . SER A 1 121 ? -8.882 -1.150 36.292 1.00 79.12 121 SER A CA 1
ATOM 1008 C C . SER A 1 121 ? -9.396 0.198 35.782 1.00 79.12 121 SER A C 1
ATOM 1010 O O . SER A 1 121 ? -9.585 1.114 36.581 1.00 79.12 121 SER A O 1
ATOM 1012 N N . LYS A 1 122 ? -9.618 0.352 34.471 1.00 79.56 122 LYS A N 1
ATOM 1013 C CA . LYS A 1 122 ? -10.119 1.588 33.848 1.00 79.56 122 LYS A CA 1
ATOM 1014 C C . LYS A 1 122 ? -11.186 1.273 32.806 1.00 79.56 122 LYS A C 1
ATOM 1016 O O . LYS A 1 122 ? -11.129 0.240 32.148 1.00 79.56 122 LYS A O 1
ATOM 1021 N N . LYS A 1 123 ? -12.138 2.187 32.593 1.00 85.69 123 LYS A N 1
ATOM 1022 C CA . LYS A 1 123 ? -13.087 2.050 31.481 1.00 85.69 123 LYS A CA 1
ATOM 1023 C C . LYS A 1 123 ? -12.360 2.241 30.153 1.00 85.69 123 LYS A C 1
ATOM 1025 O O . LYS A 1 123 ? -11.689 3.250 29.933 1.00 85.69 123 LYS A O 1
ATOM 1030 N N . GLY A 1 124 ? -12.505 1.267 29.265 1.00 90.38 124 GLY A N 1
ATOM 1031 C CA . GLY A 1 124 ? -11.916 1.312 27.936 1.00 90.38 124 GLY A CA 1
ATOM 1032 C C . GLY A 1 124 ? -11.593 -0.060 27.377 1.00 90.38 124 GLY A C 1
ATOM 1033 O O . GLY A 1 124 ? -11.625 -1.077 28.076 1.00 90.38 124 GLY A O 1
ATOM 1034 N N . PHE A 1 125 ? -11.260 -0.072 26.094 1.00 92.50 125 PHE A N 1
ATOM 1035 C CA . PHE A 1 125 ? -10.890 -1.281 25.386 1.00 92.50 125 PHE A CA 1
ATOM 1036 C C . PHE A 1 125 ? -9.810 -1.022 24.345 1.00 92.50 125 PHE A C 1
ATOM 1038 O O . PHE A 1 125 ? -9.550 0.104 23.911 1.00 92.50 125 PHE A O 1
ATOM 1045 N N . VAL A 1 126 ? -9.200 -2.119 23.925 1.00 94.06 126 VAL A N 1
ATOM 1046 C CA . VAL A 1 126 ? -8.209 -2.174 22.866 1.00 94.06 126 VAL A CA 1
ATOM 1047 C C . VAL A 1 126 ? -8.608 -3.282 21.904 1.00 94.06 126 VAL A C 1
ATOM 1049 O O . VAL A 1 126 ? -8.951 -4.384 22.334 1.00 94.06 126 VAL A O 1
ATOM 1052 N N . VAL A 1 127 ? -8.555 -3.019 20.602 1.00 95.88 127 VAL A N 1
ATOM 1053 C CA . VAL A 1 127 ? -8.804 -4.043 19.585 1.00 95.88 127 VAL A CA 1
ATOM 1054 C C . VAL A 1 127 ? -7.762 -3.993 18.479 1.00 95.88 127 VAL A C 1
ATOM 1056 O O . VAL A 1 127 ? -7.420 -2.928 17.964 1.00 95.88 127 VAL A O 1
ATOM 1059 N N . GLU A 1 128 ? -7.243 -5.157 18.104 1.00 97.56 128 GLU A N 1
ATOM 1060 C CA . GLU A 1 128 ? -6.438 -5.288 16.892 1.00 97.56 128 GLU A CA 1
ATOM 1061 C C . GLU A 1 128 ? -7.337 -5.168 15.660 1.00 97.56 128 GLU A C 1
ATOM 1063 O O . GLU A 1 128 ? -8.375 -5.822 15.575 1.00 97.56 128 GLU A O 1
ATOM 1068 N N . CYS A 1 129 ? -6.927 -4.374 14.678 1.00 98.06 129 CYS A N 1
ATOM 1069 C CA . CYS A 1 129 ? -7.666 -4.191 13.439 1.00 98.06 129 CYS A CA 1
ATOM 1070 C C . CYS A 1 129 ? -6.726 -4.317 12.239 1.00 98.06 129 CYS A C 1
ATOM 1072 O O . CYS A 1 129 ? -5.766 -3.555 12.104 1.00 98.06 129 CYS A O 1
ATOM 1074 N N . SER A 1 130 ? -7.008 -5.286 11.373 1.00 98.25 130 SER A N 1
ATOM 1075 C CA . SER A 1 130 ? -6.358 -5.453 10.073 1.00 98.25 130 SER A CA 1
ATOM 1076 C C . SER A 1 130 ? -7.316 -4.991 8.987 1.00 98.25 130 SER A C 1
ATOM 1078 O O . SER A 1 130 ? -8.447 -5.467 8.931 1.00 98.25 130 SER A O 1
ATOM 1080 N N . PHE A 1 131 ? -6.900 -4.059 8.139 1.00 98.31 131 PHE A N 1
ATOM 1081 C CA . PHE A 1 131 ? -7.784 -3.470 7.137 1.00 98.31 131 PHE A CA 1
ATOM 1082 C C . PHE A 1 131 ? -7.016 -2.873 5.956 1.00 98.31 131 PHE A C 1
ATOM 1084 O O . PHE A 1 131 ? -5.792 -2.784 5.975 1.00 98.31 131 PHE A O 1
ATOM 1091 N N . GLY A 1 132 ? -7.746 -2.426 4.938 1.00 97.12 132 GLY A N 1
ATOM 1092 C CA . GLY A 1 132 ? -7.182 -1.778 3.754 1.00 97.12 132 GLY A CA 1
ATOM 1093 C C . GLY A 1 132 ? -7.217 -2.693 2.535 1.00 97.12 132 GLY A C 1
ATOM 1094 O O . GLY A 1 132 ? -8.037 -3.608 2.459 1.00 97.12 132 GLY A O 1
ATOM 1095 N N . SER A 1 133 ? -6.363 -2.410 1.551 1.00 94.88 133 SER A N 1
ATOM 1096 C CA . SER A 1 133 ? -6.339 -3.165 0.291 1.00 94.88 133 SER A CA 1
ATOM 1097 C C . SER A 1 133 ? -5.803 -4.588 0.477 1.00 94.88 133 SER A C 1
ATOM 1099 O O . SER A 1 133 ? -4.974 -4.832 1.350 1.00 94.88 133 SER A O 1
ATOM 1101 N N . PHE A 1 134 ? -6.193 -5.517 -0.399 1.00 93.12 134 PHE A N 1
ATOM 1102 C CA . PHE A 1 134 ? -5.675 -6.894 -0.376 1.00 93.12 134 PHE A CA 1
ATOM 1103 C C . PHE A 1 134 ? -4.175 -6.989 -0.683 1.00 93.12 134 PHE A C 1
ATOM 1105 O O . PHE A 1 134 ? -3.502 -7.898 -0.211 1.00 93.12 134 PHE A O 1
ATOM 1112 N N . THR A 1 135 ? -3.642 -6.046 -1.462 1.00 87.75 135 THR A N 1
ATOM 1113 C CA . THR A 1 135 ? -2.226 -6.020 -1.860 1.00 87.75 135 THR A CA 1
ATOM 1114 C C . THR A 1 135 ? -1.335 -5.286 -0.865 1.00 87.75 135 THR A C 1
ATOM 1116 O O . THR A 1 135 ? -0.131 -5.508 -0.833 1.00 87.75 135 THR A O 1
ATOM 1119 N N . MET A 1 136 ? -1.910 -4.373 -0.085 1.00 89.44 136 MET A N 1
ATOM 1120 C CA . MET A 1 136 ? -1.204 -3.557 0.899 1.00 89.44 136 MET A CA 1
ATOM 1121 C C . MET A 1 136 ? -2.134 -3.312 2.095 1.00 89.44 136 MET A C 1
ATOM 1123 O O . MET A 1 136 ? -2.716 -2.227 2.205 1.00 89.44 136 MET A O 1
ATOM 1127 N N . PRO A 1 137 ? -2.359 -4.338 2.933 1.00 94.94 137 PRO A N 1
ATOM 1128 C CA . PRO A 1 137 ? -3.138 -4.193 4.150 1.00 94.94 137 PRO A CA 1
ATOM 1129 C C . PRO A 1 137 ? -2.318 -3.501 5.239 1.00 94.94 137 PRO A C 1
ATOM 1131 O O . PRO A 1 137 ? -1.093 -3.616 5.300 1.00 94.94 137 PRO A O 1
ATOM 1134 N N . GLU A 1 138 ? -3.008 -2.832 6.152 1.00 96.25 138 GLU A N 1
ATOM 1135 C CA . GLU A 1 138 ? -2.442 -2.295 7.381 1.00 96.25 138 GLU A CA 1
ATOM 1136 C C . GLU A 1 138 ? -2.958 -3.056 8.595 1.00 96.25 138 GLU A C 1
ATOM 1138 O O . GLU A 1 138 ? -4.094 -3.527 8.637 1.00 96.25 138 GLU A O 1
ATOM 1143 N N . LYS A 1 139 ? -2.112 -3.133 9.622 1.00 97.81 139 LYS A N 1
ATOM 1144 C CA . LYS A 1 139 ? -2.503 -3.573 10.956 1.00 97.81 139 LYS A CA 1
ATOM 1145 C C . LYS A 1 139 ? -2.336 -2.408 11.920 1.00 97.81 139 LYS A C 1
ATOM 1147 O O . LYS A 1 139 ? -1.251 -1.836 12.023 1.00 97.81 139 LYS A O 1
ATOM 1152 N N . LYS A 1 140 ? -3.406 -2.066 12.629 1.00 98.19 140 LYS A N 1
ATOM 1153 C CA . LYS A 1 140 ? -3.426 -1.043 13.676 1.00 98.19 140 LYS A CA 1
ATOM 1154 C C . LYS A 1 140 ? -4.040 -1.605 14.943 1.00 98.19 140 LYS A C 1
ATOM 1156 O O . LYS A 1 140 ? -4.733 -2.620 14.929 1.00 98.19 140 LYS A O 1
ATOM 1161 N N . ILE A 1 141 ? -3.796 -0.908 16.039 1.00 97.88 141 ILE A N 1
ATOM 1162 C CA . ILE A 1 141 ? -4.524 -1.108 17.285 1.00 97.88 141 ILE A CA 1
ATOM 1163 C C . ILE A 1 141 ? -5.465 0.080 17.450 1.00 97.88 141 ILE A C 1
ATOM 1165 O O . ILE A 1 141 ? -5.030 1.223 17.322 1.00 97.88 141 ILE A O 1
ATOM 1169 N N . ILE A 1 142 ? -6.737 -0.182 17.717 1.00 96.94 142 ILE A N 1
ATOM 1170 C CA . ILE A 1 142 ? -7.714 0.845 18.073 1.00 96.94 142 ILE A CA 1
ATOM 1171 C C . ILE A 1 142 ? -7.822 0.857 19.591 1.00 96.94 142 ILE A C 1
ATOM 1173 O O . ILE A 1 142 ? -8.072 -0.182 20.202 1.00 96.94 142 ILE A O 1
ATOM 1177 N N . VAL A 1 143 ? -7.618 2.026 20.186 1.00 95.12 143 VAL A N 1
ATOM 1178 C CA . VAL A 1 143 ? -7.728 2.252 21.627 1.00 95.12 143 VAL A CA 1
ATOM 1179 C C . VAL A 1 143 ? -8.896 3.187 21.872 1.00 95.12 143 VAL A C 1
ATOM 1181 O O . VAL A 1 143 ? -8.953 4.257 21.270 1.00 95.12 143 VAL A O 1
ATOM 1184 N N . ALA A 1 144 ? -9.798 2.800 22.766 1.00 93.88 144 ALA A N 1
ATOM 1185 C CA . ALA A 1 144 ? -10.877 3.644 23.256 1.00 93.88 144 ALA A CA 1
ATOM 1186 C C . ALA A 1 144 ? -10.780 3.756 24.778 1.00 93.88 144 ALA A C 1
ATOM 1188 O O . ALA A 1 144 ? -10.719 2.746 25.482 1.00 93.88 144 ALA A O 1
ATOM 1189 N N . ASN A 1 145 ? -10.754 4.985 25.280 1.00 91.62 145 ASN A N 1
ATOM 1190 C CA . ASN A 1 145 ? -10.752 5.296 26.705 1.00 91.62 145 ASN A CA 1
ATOM 1191 C C . ASN A 1 145 ? -11.723 6.452 26.997 1.00 91.62 145 ASN A C 1
ATOM 1193 O O . ASN A 1 145 ? -12.414 6.941 26.103 1.00 91.62 145 ASN A O 1
ATOM 1197 N N . GLU A 1 146 ? -11.781 6.888 28.254 1.00 90.00 146 GLU A N 1
ATOM 1198 C CA . GLU A 1 146 ? -12.703 7.939 28.716 1.00 90.00 146 GLU A CA 1
ATOM 1199 C C . GLU A 1 146 ? -12.526 9.285 28.004 1.00 90.00 146 GLU A C 1
ATOM 1201 O O . GLU A 1 146 ? -13.474 10.071 27.930 1.00 90.00 146 GLU A O 1
ATOM 1206 N N . GLU A 1 147 ? -11.353 9.541 27.430 1.00 90.81 147 GLU A N 1
ATOM 1207 C CA . GLU A 1 147 ? -11.040 10.786 26.737 1.00 90.81 147 GLU A CA 1
ATOM 1208 C C . GLU A 1 147 ? -11.330 10.694 25.236 1.00 90.81 147 GLU A C 1
ATOM 1210 O O . GLU A 1 147 ? -11.973 11.587 24.683 1.00 90.81 147 GLU A O 1
ATOM 1215 N N . LYS A 1 148 ? -10.864 9.631 24.565 1.00 93.62 148 LYS A N 1
ATOM 1216 C CA . LYS A 1 148 ? -10.845 9.547 23.096 1.00 93.62 148 LYS A CA 1
ATOM 1217 C C . LYS A 1 148 ? -10.774 8.119 22.552 1.00 93.62 148 LYS A C 1
ATOM 1219 O O . LYS A 1 148 ? -10.389 7.178 23.247 1.00 93.62 148 LYS A O 1
ATOM 1224 N N . CYS A 1 149 ? -11.060 7.996 21.255 1.00 95.44 149 CYS A N 1
ATOM 1225 C CA . CYS A 1 149 ? -10.760 6.818 20.449 1.00 95.44 149 CYS A CA 1
ATOM 1226 C C . CYS A 1 149 ? -9.697 7.154 19.393 1.00 95.44 149 CYS A C 1
ATOM 1228 O O . CYS A 1 149 ? -9.749 8.219 18.780 1.00 95.44 149 CYS A O 1
ATOM 1230 N N . TYR A 1 150 ? -8.694 6.296 19.205 1.00 96.94 150 TYR A N 1
ATOM 1231 C CA . TYR A 1 150 ? -7.590 6.572 18.282 1.00 96.94 150 TYR A CA 1
ATOM 1232 C C . TYR A 1 150 ? -6.832 5.312 17.851 1.00 96.94 150 TYR A C 1
ATOM 1234 O O . TYR A 1 150 ? -6.929 4.250 18.465 1.00 96.94 150 TYR A O 1
ATOM 1242 N N . TYR A 1 151 ? -6.043 5.458 16.784 1.00 98.19 151 TYR A N 1
ATOM 1243 C CA . TYR A 1 151 ? -5.160 4.418 16.262 1.00 98.19 151 TYR A CA 1
ATOM 1244 C C . TYR A 1 151 ? -3.762 4.466 16.889 1.00 98.19 151 TYR A C 1
ATOM 1246 O O . TYR A 1 151 ? -3.193 5.541 17.081 1.00 98.19 151 TYR A O 1
ATOM 1254 N N . LEU A 1 152 ? -3.166 3.292 17.097 1.00 97.62 152 LEU A N 1
ATOM 1255 C CA . LEU A 1 152 ? -1.753 3.092 17.412 1.00 97.62 152 LEU A CA 1
ATOM 1256 C C . LEU A 1 152 ? -1.049 2.229 16.342 1.00 97.62 152 LEU A C 1
ATOM 1258 O O . LEU A 1 152 ? -1.686 1.357 15.739 1.00 97.62 152 LEU A O 1
ATOM 1262 N N . PRO A 1 153 ? 0.267 2.441 16.115 1.00 96.56 153 PRO A N 1
ATOM 1263 C CA . PRO A 1 153 ? 1.097 3.504 16.708 1.00 96.56 153 PRO A CA 1
ATOM 1264 C C . PRO A 1 153 ? 0.850 4.888 16.080 1.00 96.56 153 PRO A C 1
ATOM 1266 O O . PRO A 1 153 ? 1.322 5.899 16.585 1.00 96.56 153 PRO A O 1
ATOM 1269 N N . SER 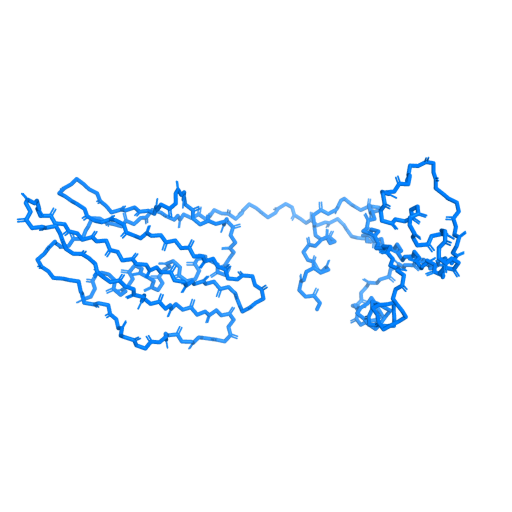A 1 154 ? 0.120 4.936 14.969 1.00 96.94 154 SER A N 1
ATOM 1270 C CA . SER A 1 154 ? -0.158 6.149 14.204 1.00 96.94 154 SER A CA 1
ATOM 1271 C C . SER A 1 154 ? -1.455 6.000 13.415 1.00 96.94 154 SER A C 1
ATOM 1273 O O . SER A 1 154 ? -1.935 4.877 13.211 1.00 96.94 154 SER A O 1
ATOM 1275 N N . LYS A 1 155 ? -1.980 7.120 12.898 1.00 96.94 155 LYS A N 1
ATOM 1276 C CA . LYS A 1 155 ? -3.079 7.103 11.924 1.00 96.94 155 LYS A CA 1
ATOM 1277 C C . LYS A 1 155 ? -2.729 6.204 10.714 1.00 96.94 155 LYS A C 1
ATOM 1279 O O . LYS A 1 155 ? -1.545 6.012 10.415 1.00 96.94 155 LYS A O 1
ATOM 1284 N N . PRO A 1 156 ? -3.727 5.619 10.036 1.00 96.88 156 PRO A N 1
ATOM 1285 C CA . PRO A 1 156 ? -3.528 4.843 8.813 1.00 96.88 156 PRO A CA 1
ATOM 1286 C C . PRO A 1 156 ? -2.834 5.652 7.714 1.00 96.88 156 PRO A C 1
ATOM 1288 O O . PRO A 1 156 ? -2.916 6.887 7.691 1.00 96.88 156 PRO A O 1
ATOM 1291 N N . VAL A 1 157 ? -2.166 4.967 6.785 1.00 93.69 157 VAL A N 1
ATOM 1292 C CA . VAL A 1 157 ? -1.582 5.618 5.608 1.00 93.69 157 VAL A CA 1
ATOM 1293 C C . VAL A 1 157 ? -2.705 6.261 4.800 1.00 93.69 157 VAL A C 1
ATOM 1295 O O . VAL A 1 157 ? -3.755 5.657 4.559 1.00 93.69 157 VAL A O 1
ATOM 1298 N N . LYS A 1 158 ? -2.474 7.502 4.366 1.00 91.50 158 LYS A N 1
ATOM 1299 C CA . LYS A 1 158 ? -3.439 8.312 3.619 1.00 91.50 158 LYS A CA 1
ATOM 1300 C C . LYS A 1 158 ? -3.663 7.758 2.211 1.00 91.50 158 LYS A C 1
ATOM 1302 O O . LYS A 1 158 ? -3.088 8.238 1.239 1.00 91.50 158 LYS A O 1
ATOM 1307 N N . THR A 1 159 ? -4.532 6.758 2.106 1.00 89.88 159 THR A N 1
ATOM 1308 C CA . THR A 1 159 ? -5.000 6.195 0.837 1.00 89.88 159 THR A CA 1
ATOM 1309 C C . THR A 1 159 ? -6.525 6.184 0.785 1.00 89.88 159 THR A C 1
ATOM 1311 O O . THR A 1 159 ? -7.197 6.060 1.810 1.00 89.88 159 THR A O 1
ATOM 1314 N N . ARG A 1 160 ? -7.095 6.276 -0.424 1.00 90.50 160 ARG A N 1
ATOM 1315 C CA . ARG A 1 160 ? -8.553 6.180 -0.627 1.00 90.50 160 ARG A CA 1
ATOM 1316 C C . ARG A 1 160 ? -9.123 4.862 -0.110 1.00 90.50 160 ARG A C 1
ATOM 1318 O O . ARG A 1 160 ? -10.210 4.842 0.453 1.00 90.50 160 ARG A O 1
ATOM 1325 N N . VAL A 1 161 ? -8.383 3.772 -0.294 1.00 93.56 161 VAL A N 1
ATOM 1326 C CA . VAL A 1 161 ? -8.806 2.438 0.141 1.00 93.56 161 VAL A CA 1
ATOM 1327 C C . VAL A 1 161 ? -8.850 2.362 1.666 1.00 93.56 161 VAL A C 1
ATOM 1329 O O . VAL A 1 161 ? -9.839 1.902 2.231 1.00 93.56 161 VAL A O 1
ATOM 1332 N N . ASN A 1 162 ? -7.838 2.909 2.343 1.00 95.81 162 ASN A N 1
ATOM 1333 C CA . ASN A 1 162 ? -7.851 2.989 3.799 1.00 95.81 162 ASN A CA 1
ATOM 1334 C C . ASN A 1 162 ? -8.955 3.907 4.312 1.00 95.81 162 ASN A C 1
ATOM 1336 O O . ASN A 1 162 ? -9.522 3.607 5.353 1.00 95.81 162 ASN A O 1
ATOM 1340 N N . GLN A 1 163 ? -9.295 4.990 3.606 1.00 96.00 163 GLN A N 1
ATOM 1341 C CA . GLN A 1 163 ? -10.419 5.847 3.994 1.00 96.00 163 GLN A CA 1
ATOM 1342 C C . GLN A 1 163 ? -11.746 5.083 3.958 1.00 96.00 163 GLN A C 1
ATOM 1344 O O . GLN A 1 163 ? -12.528 5.184 4.898 1.00 96.00 163 GLN A O 1
ATOM 1349 N N . LYS A 1 164 ? -11.989 4.276 2.916 1.00 96.50 164 LYS A N 1
ATOM 1350 C CA . LYS A 1 164 ? -13.179 3.409 2.848 1.00 96.50 164 LYS A CA 1
ATOM 1351 C C . LYS A 1 164 ? -13.221 2.430 4.023 1.00 96.50 164 LYS A C 1
ATOM 1353 O O . LYS A 1 164 ? -14.250 2.299 4.680 1.00 96.50 164 LYS A O 1
ATOM 1358 N N . ALA A 1 165 ? -12.092 1.785 4.312 1.00 97.81 165 ALA A N 1
ATOM 1359 C CA . ALA A 1 165 ? -11.972 0.869 5.439 1.00 97.81 165 ALA A CA 1
ATOM 1360 C C . ALA A 1 165 ? -12.166 1.572 6.793 1.00 97.81 165 ALA A C 1
ATOM 1362 O O . ALA A 1 165 ? -12.861 1.053 7.659 1.00 97.81 165 ALA A O 1
ATOM 1363 N N . HIS A 1 166 ? -11.607 2.770 6.960 1.00 97.62 166 HIS A N 1
ATOM 1364 C CA . HIS A 1 166 ? -11.778 3.605 8.145 1.00 97.62 166 HIS A CA 1
ATOM 1365 C C . HIS A 1 166 ? -13.240 4.004 8.360 1.00 97.62 166 HIS A C 1
ATOM 1367 O O . HIS A 1 166 ? -13.736 3.873 9.475 1.00 97.62 166 HIS A O 1
ATOM 1373 N N . ASN A 1 167 ? -13.948 4.421 7.308 1.00 96.94 167 ASN A N 1
ATOM 1374 C CA . ASN A 1 167 ? -15.370 4.752 7.398 1.00 96.94 167 ASN A CA 1
ATOM 1375 C C . ASN A 1 167 ? -16.189 3.539 7.867 1.00 96.94 167 ASN A C 1
ATOM 1377 O O . ASN A 1 167 ? -16.988 3.665 8.789 1.00 96.94 167 ASN A O 1
ATOM 1381 N N . LEU A 1 168 ? -15.910 2.348 7.327 1.00 97.50 168 LEU A N 1
ATOM 1382 C CA . LEU A 1 168 ? -16.555 1.113 7.779 1.00 97.50 168 LEU A CA 1
ATOM 1383 C C . LEU A 1 168 ? -16.212 0.778 9.241 1.00 97.50 168 LEU A C 1
ATOM 1385 O O . LEU A 1 168 ? -17.073 0.339 9.996 1.00 97.50 168 LEU A O 1
ATOM 1389 N N . ILE A 1 169 ? -14.967 1.001 9.670 1.00 97.25 169 ILE A N 1
ATOM 1390 C CA . ILE A 1 169 ? -14.579 0.845 11.079 1.00 97.25 169 ILE A CA 1
ATOM 1391 C C . ILE A 1 169 ? -15.395 1.796 11.963 1.00 97.25 169 ILE A C 1
ATOM 1393 O O . ILE A 1 169 ? -15.889 1.366 13.001 1.00 97.25 169 ILE A O 1
ATOM 1397 N N . LYS A 1 170 ? -15.569 3.062 11.560 1.00 95.69 170 LYS A N 1
ATOM 1398 C CA . LYS A 1 170 ? -16.394 4.030 12.299 1.00 95.69 170 LYS A CA 1
ATOM 1399 C C . LYS A 1 170 ? -17.844 3.577 12.410 1.00 95.69 170 LYS A C 1
ATOM 1401 O O . LYS A 1 170 ? -18.410 3.676 13.492 1.00 95.69 170 LYS A O 1
ATOM 1406 N N . GLU A 1 171 ? -18.427 3.078 11.325 1.00 94.94 171 GLU A N 1
ATOM 1407 C CA . GLU A 1 171 ? -19.792 2.539 11.327 1.00 94.94 171 GLU A CA 1
ATOM 1408 C C . GLU A 1 171 ? -19.927 1.380 12.320 1.00 94.94 171 GLU A C 1
ATOM 1410 O O . GLU A 1 171 ? -20.834 1.380 13.145 1.00 94.94 171 GLU A O 1
ATOM 1415 N N . VAL A 1 172 ? -18.982 0.435 12.306 1.00 94.94 172 VAL A N 1
ATOM 1416 C CA . VAL A 1 172 ? -18.995 -0.728 13.208 1.00 94.94 172 VAL A CA 1
ATOM 1417 C C . VAL A 1 172 ? -18.784 -0.335 14.673 1.00 94.94 172 VAL A C 1
ATOM 1419 O O . VAL A 1 172 ? -19.356 -0.962 15.555 1.00 94.94 172 VAL A O 1
ATOM 1422 N N . LEU A 1 173 ? -17.949 0.665 14.961 1.00 92.31 173 LEU A N 1
ATOM 1423 C CA . LEU A 1 173 ? -17.681 1.087 16.341 1.00 92.31 173 LEU A CA 1
ATOM 1424 C C . LEU A 1 173 ? -18.803 1.941 16.951 1.00 92.31 173 LEU A C 1
ATOM 1426 O O . LEU A 1 173 ? -18.876 2.028 18.175 1.00 92.31 173 LEU A O 1
ATOM 1430 N N . ASN A 1 174 ? -19.633 2.583 16.124 1.00 87.56 174 ASN A N 1
ATOM 1431 C CA . ASN A 1 174 ? -20.739 3.438 16.567 1.00 87.56 174 ASN A CA 1
ATOM 1432 C C . ASN A 1 174 ? -22.120 2.747 16.531 1.00 87.56 174 ASN A C 1
ATOM 1434 O O . ASN A 1 174 ? -23.086 3.342 17.007 1.00 87.56 174 ASN A O 1
ATOM 1438 N N . GLY A 1 175 ? -22.229 1.544 15.954 1.00 77.88 175 GLY A N 1
AT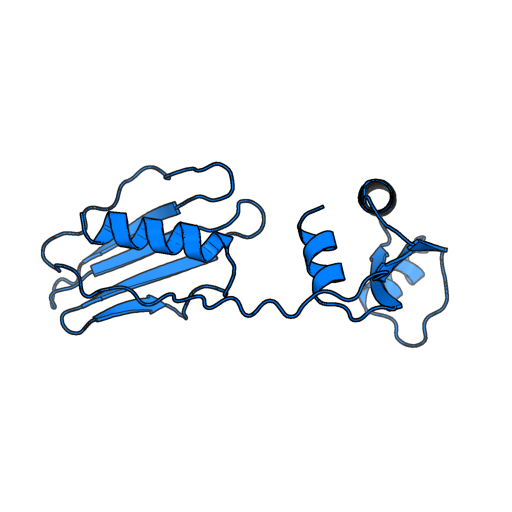OM 1439 C CA . GLY A 1 175 ? -23.457 0.732 15.922 1.00 77.88 175 GLY A CA 1
ATOM 1440 C C . GLY A 1 175 ? -23.582 -0.223 17.105 1.00 77.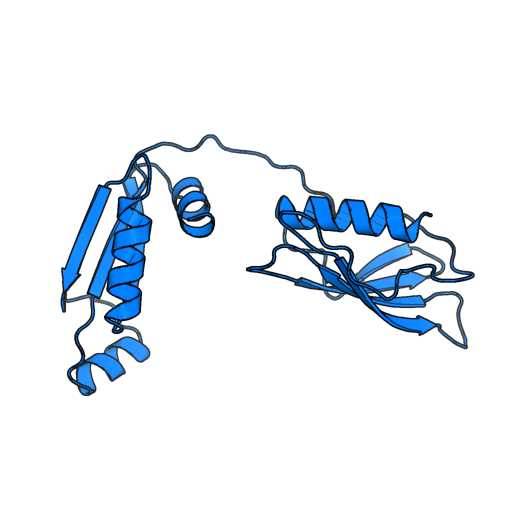88 175 GLY A C 1
ATOM 1441 O O . GLY A 1 175 ? -24.714 -0.385 17.613 1.00 77.88 175 GLY A O 1
#